Protein AF-A0A841WT62-F1 (afdb_monomer)

Secondary structure (DSSP, 8-state):
---HHHHHHTT-S-S---SSSHHHHTT---PPPTTHHHHHHHTT--

Solvent-accessible surface area (backbone atoms only — not comparable to full-atom values): 3255 Å² total; per-residue (Å²): 137,90,65,71,72,63,40,40,77,71,70,78,41,84,92,75,76,93,46,98,39,75,47,60,65,66,72,50,80,84,78,75,63,74,68,62,66,51,58,69,66,59,75,78,75,123

Nearest PDB structures (foldseek):
  5tlc-assembly1_C  TM=6.890E-01  e=8.376E-02  Bacillus subtilis
  5tlc-assembly1_A  TM=6.830E-01  e=1.392E-01  Bacillus subtilis

pLDDT: mean 70.53, std 8.85, range [55.09, 83.25]

Radius of gyration: 20.2 Å; Cα contacts (8 Å, |Δi|>4): 14; chains: 1; bounding box: 41×22×52 Å

Structure (mmCIF, N/CA/C/O backbone):
data_AF-A0A841WT62-F1
#
_entry.id   AF-A0A841WT62-F1
#
loop_
_atom_site.group_PDB
_atom_site.id
_atom_site.type_symbol
_atom_site.label_atom_id
_atom_site.label_alt_id
_atom_site.label_comp_id
_atom_site.label_asym_id
_atom_site.label_entity_id
_atom_site.label_seq_id
_atom_site.pdbx_PDB_ins_code
_atom_site.Cartn_x
_atom_site.Cartn_y
_atom_site.Cartn_z
_atom_site.occupancy
_atom_site.B_iso_or_equiv
_atom_site.auth_seq_id
_atom_site.auth_comp_id
_atom_site.auth_asym_id
_atom_site.auth_atom_id
_atom_site.pdbx_PDB_model_num
ATOM 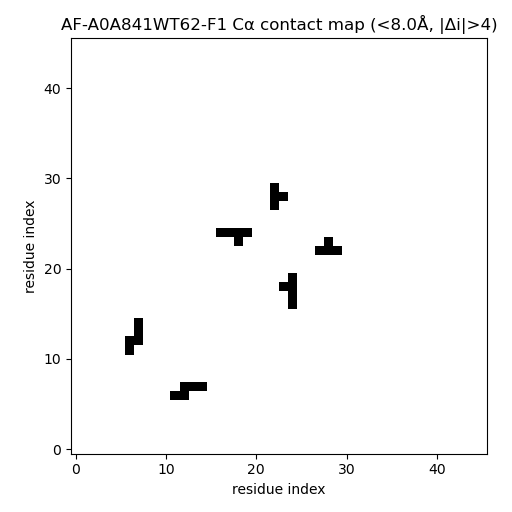1 N N . MET A 1 1 ? -6.264 14.026 16.054 1.00 59.88 1 MET A N 1
ATOM 2 C CA . MET A 1 1 ? -5.853 12.685 16.525 1.00 59.88 1 MET A CA 1
ATOM 3 C C . MET A 1 1 ? -7.124 11.891 16.807 1.00 59.88 1 MET A C 1
ATOM 5 O O . MET A 1 1 ? -8.026 12.485 17.380 1.00 59.88 1 MET A O 1
ATOM 9 N N . ILE A 1 2 ? -7.159 10.602 16.423 1.00 64.19 2 ILE A N 1
ATOM 10 C CA . ILE A 1 2 ? -8.266 9.605 16.502 1.00 64.19 2 ILE A CA 1
ATOM 11 C C . ILE A 1 2 ? -9.159 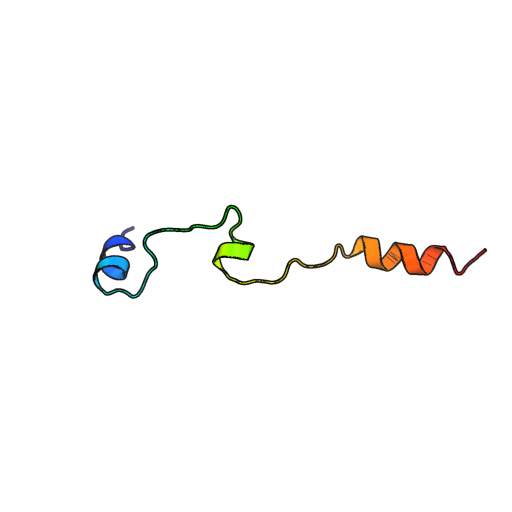9.598 15.223 1.00 64.19 2 ILE A C 1
ATOM 13 O O . ILE A 1 2 ? -9.517 10.670 14.749 1.00 64.19 2 ILE A O 1
ATOM 17 N N . GLN A 1 3 ? -9.398 8.469 14.510 1.00 60.84 3 GLN A N 1
ATOM 18 C CA . GLN A 1 3 ? -10.608 7.606 14.649 1.00 60.84 3 GLN A CA 1
ATOM 19 C C . GLN A 1 3 ? -10.621 6.314 13.760 1.00 60.84 3 GLN A C 1
ATOM 21 O O . GLN A 1 3 ? -11.683 5.853 13.349 1.00 60.84 3 GLN A O 1
ATOM 26 N N . ILE A 1 4 ? -9.487 5.670 13.446 1.00 65.81 4 ILE A N 1
ATOM 27 C CA . ILE A 1 4 ? -9.504 4.385 12.685 1.00 65.81 4 ILE A CA 1
ATOM 28 C C . ILE A 1 4 ? -10.372 3.278 13.350 1.00 65.81 4 ILE A C 1
ATOM 30 O O . ILE A 1 4 ? -11.103 2.595 12.628 1.00 65.81 4 ILE A O 1
ATOM 34 N N . PRO A 1 5 ? -10.393 3.119 14.694 1.00 72.06 5 PRO A N 1
ATOM 35 C CA . PRO A 1 5 ? -11.177 2.059 15.340 1.00 72.06 5 PRO A CA 1
ATOM 36 C C . PRO A 1 5 ? -12.695 2.184 15.142 1.00 72.06 5 PRO A C 1
ATOM 38 O O . PRO A 1 5 ? -13.399 1.178 15.075 1.00 72.06 5 PRO A O 1
ATOM 41 N N . GLU A 1 6 ? -13.219 3.408 15.036 1.00 76.62 6 GLU A N 1
ATOM 42 C CA . GLU A 1 6 ? -14.650 3.651 14.796 1.00 76.62 6 GLU A CA 1
ATOM 43 C C . GLU A 1 6 ? -15.074 3.237 13.381 1.00 76.62 6 GLU A C 1
ATOM 45 O O . GLU A 1 6 ? -16.159 2.686 13.196 1.00 76.62 6 GLU A O 1
ATOM 50 N N . LEU A 1 7 ? -14.202 3.436 12.389 1.00 74.94 7 LEU A N 1
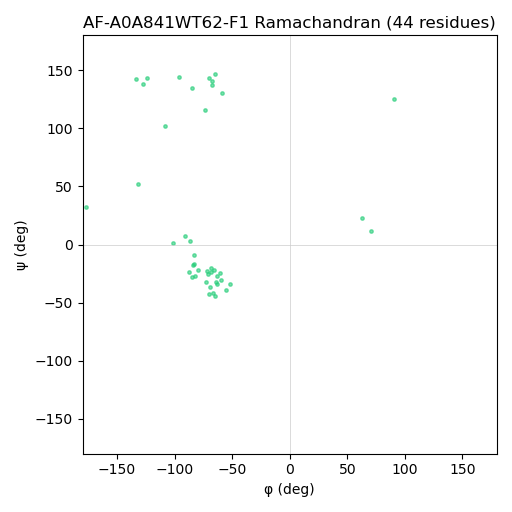ATOM 51 C CA . LEU A 1 7 ? -14.468 3.075 10.995 1.00 74.94 7 LEU A CA 1
ATOM 52 C C . LEU A 1 7 ? -14.430 1.556 10.763 1.00 74.94 7 LEU A C 1
ATOM 54 O O . LEU A 1 7 ? -15.199 1.043 9.949 1.00 74.94 7 LEU A O 1
ATOM 58 N N . GLN A 1 8 ? -13.595 0.830 11.514 1.00 70.69 8 GLN A N 1
ATOM 59 C CA . GLN A 1 8 ? -13.563 -0.637 11.489 1.00 70.69 8 GLN A CA 1
ATOM 60 C C . GLN A 1 8 ? -14.820 -1.252 12.123 1.00 70.69 8 GLN A C 1
ATOM 62 O O . GLN A 1 8 ? -15.407 -2.159 11.540 1.00 70.69 8 GLN A O 1
ATOM 67 N N . ARG A 1 9 ? -15.309 -0.722 13.259 1.00 72.75 9 ARG A N 1
ATOM 68 C CA . ARG A 1 9 ? -16.550 -1.219 13.902 1.00 72.75 9 ARG A CA 1
ATOM 69 C C . ARG A 1 9 ? -17.782 -1.107 13.011 1.00 72.75 9 ARG A C 1
ATOM 71 O O . ARG A 1 9 ? -18.700 -1.908 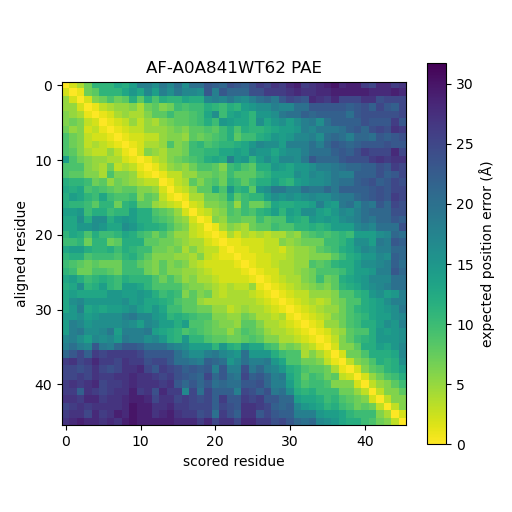13.131 1.00 72.75 9 ARG A O 1
ATOM 78 N N . ARG A 1 10 ? -17.808 -0.102 12.136 1.00 78.00 10 ARG A N 1
ATOM 79 C CA . ARG A 1 10 ? -18.909 0.137 11.196 1.00 78.00 10 ARG A CA 1
ATOM 80 C C . ARG A 1 10 ? -18.755 -0.647 9.883 1.00 78.00 10 ARG A C 1
ATOM 82 O O . ARG A 1 10 ? -19.569 -0.466 8.986 1.00 78.00 10 ARG A O 1
ATOM 89 N N . GLY A 1 11 ? -17.718 -1.480 9.749 1.00 69.06 11 GLY A N 1
ATOM 90 C CA . GLY A 1 11 ? -17.462 -2.286 8.551 1.00 69.06 11 GLY A CA 1
ATOM 91 C C . GLY A 1 11 ? -17.006 -1.488 7.323 1.00 69.06 11 GLY A C 1
ATOM 92 O O . GLY A 1 11 ? -16.970 -2.036 6.227 1.00 69.06 11 GLY A O 1
ATOM 93 N N . LEU A 1 12 ? -16.654 -0.203 7.479 1.00 69.75 12 LEU A N 1
ATOM 94 C CA . LEU A 1 12 ? -16.197 0.652 6.373 1.00 69.75 12 LEU A CA 1
ATOM 95 C C . LEU A 1 12 ? -14.708 0.482 6.058 1.00 69.75 12 LEU A C 1
ATOM 97 O O . LEU A 1 12 ? -14.255 0.904 4.997 1.00 69.75 12 LEU A O 1
ATOM 101 N N . PHE A 1 13 ? -13.942 -0.105 6.977 1.00 65.00 13 PHE A N 1
ATOM 102 C CA . PHE A 1 13 ? -12.503 -0.285 6.832 1.00 65.00 13 PHE A CA 1
ATOM 103 C C . PHE A 1 13 ? -12.094 -1.734 7.059 1.00 65.00 13 PHE A C 1
ATOM 105 O O . PHE A 1 13 ? -12.555 -2.385 7.995 1.00 65.00 13 PHE A O 1
ATOM 112 N N . ARG A 1 14 ? -11.185 -2.210 6.202 1.00 67.19 14 ARG A N 1
ATOM 113 C CA . ARG A 1 14 ? -10.578 -3.540 6.306 1.00 67.19 14 ARG A CA 1
ATOM 114 C C . ARG A 1 14 ? -9.687 -3.604 7.552 1.00 67.19 14 ARG A C 1
ATOM 116 O O . ARG A 1 14 ? -8.970 -2.650 7.860 1.00 67.19 14 ARG A O 1
ATOM 123 N N . THR A 1 15 ? -9.772 -4.710 8.281 1.00 66.62 15 THR A N 1
ATOM 124 C CA . THR A 1 15 ? -9.005 -4.979 9.508 1.00 66.62 15 THR A CA 1
ATOM 125 C C . THR A 1 15 ? -7.625 -5.558 9.227 1.00 66.62 15 THR A C 1
ATOM 127 O O . THR A 1 15 ? -6.710 -5.307 10.004 1.00 66.62 15 THR A O 1
ATOM 130 N N . GLU A 1 16 ? -7.453 -6.263 8.108 1.00 63.03 16 GLU A N 1
ATOM 131 C CA . GLU A 1 16 ? -6.190 -6.903 7.741 1.00 63.03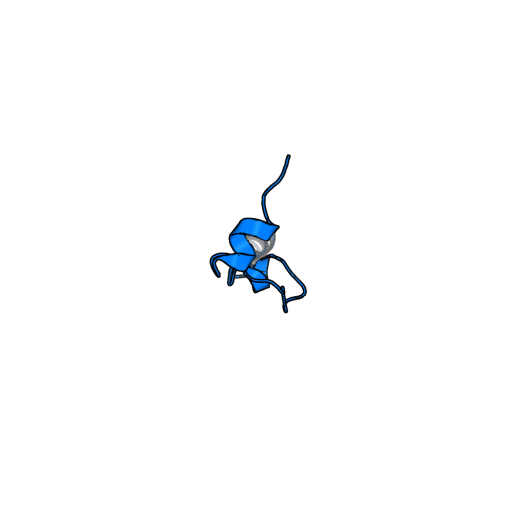 16 GLU A CA 1
ATOM 132 C C . GLU A 1 16 ? -5.832 -6.623 6.278 1.00 63.03 16 GLU A C 1
ATOM 134 O O . GLU A 1 16 ? -6.697 -6.541 5.401 1.00 63.03 16 GLU A O 1
ATOM 139 N N . TYR A 1 17 ? -4.536 -6.436 6.041 1.00 67.44 17 TYR A N 1
ATOM 140 C CA . TYR A 1 17 ? -3.938 -6.268 4.723 1.00 67.44 17 TYR A CA 1
ATOM 141 C C . TYR A 1 17 ? -3.163 -7.546 4.404 1.00 67.44 17 TYR A C 1
ATOM 143 O O . TYR A 1 17 ? -2.079 -7.757 4.940 1.00 67.44 17 TYR A O 1
ATOM 151 N N . GLU A 1 18 ? -3.731 -8.414 3.570 1.00 66.00 18 GLU A N 1
ATOM 152 C CA . GLU A 1 18 ? -3.127 -9.710 3.226 1.00 66.00 18 GLU A CA 1
ATOM 153 C C . GLU A 1 18 ? -1.898 -9.569 2.318 1.00 66.00 18 GLU A C 1
ATOM 155 O O . GLU A 1 18 ? -1.049 -10.458 2.275 1.00 66.00 18 GLU A O 1
ATOM 160 N N . ALA A 1 19 ? -1.783 -8.460 1.581 1.00 70.81 19 ALA A N 1
ATOM 161 C CA . ALA A 1 19 ? -0.749 -8.317 0.574 1.00 70.81 19 ALA A CA 1
ATOM 162 C C . ALA A 1 19 ? 0.491 -7.573 1.078 1.00 70.81 19 ALA A C 1
ATOM 164 O O . ALA A 1 19 ? 0.419 -6.595 1.830 1.00 70.81 19 ALA A O 1
ATOM 165 N N . SER A 1 20 ? 1.645 -8.021 0.581 1.00 78.69 20 SER A N 1
ATOM 166 C CA . SER A 1 20 ? 2.971 -7.525 0.965 1.00 78.69 20 SER A CA 1
ATOM 167 C C . SER A 1 20 ? 3.240 -6.089 0.514 1.00 78.69 20 SER A C 1
ATOM 169 O O . SER A 1 20 ? 4.113 -5.410 1.058 1.00 78.69 20 SER A O 1
ATOM 171 N N . THR A 1 21 ? 2.486 -5.603 -0.474 1.00 78.12 21 THR A N 1
ATOM 172 C CA . THR A 1 21 ? 2.626 -4.246 -0.989 1.00 78.12 21 THR A CA 1
ATOM 173 C C . THR A 1 21 ? 1.311 -3.477 -0.928 1.00 78.12 21 THR A C 1
ATOM 175 O O . TH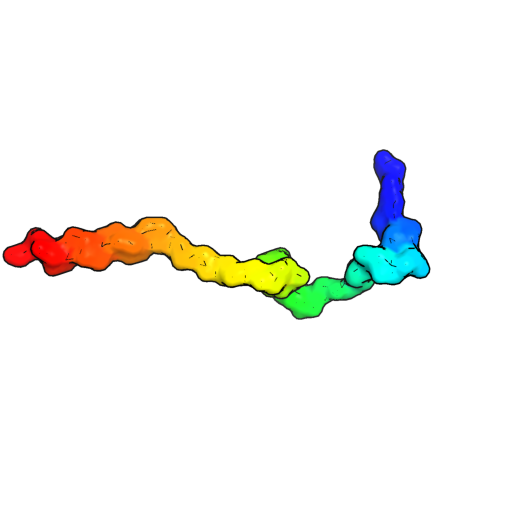R A 1 21 ? 0.233 -3.991 -1.223 1.00 78.12 21 THR A O 1
ATOM 178 N N . LEU A 1 22 ? 1.400 -2.177 -0.619 1.00 79.31 22 LEU A N 1
ATOM 179 C CA . LEU A 1 22 ? 0.262 -1.247 -0.664 1.00 79.31 22 LEU A CA 1
ATOM 180 C C . LEU A 1 22 ? -0.476 -1.305 -2.010 1.00 79.31 22 LEU A C 1
ATOM 182 O O . LEU A 1 22 ? -1.690 -1.161 -2.077 1.00 79.31 22 LEU A O 1
ATOM 186 N N . ARG A 1 23 ? 0.270 -1.533 -3.089 1.00 80.56 23 ARG A N 1
ATOM 187 C CA . ARG A 1 23 ? -0.264 -1.618 -4.443 1.00 80.56 23 ARG A CA 1
ATOM 188 C C . ARG A 1 23 ? -1.202 -2.817 -4.617 1.00 80.56 23 ARG A C 1
ATOM 190 O O . ARG A 1 23 ? -2.279 -2.647 -5.176 1.00 80.56 23 ARG A O 1
ATOM 197 N N . GLU A 1 24 ? -0.815 -3.983 -4.112 1.00 78.56 24 GLU A N 1
ATOM 198 C CA . GLU A 1 24 ? -1.645 -5.194 -4.135 1.00 78.56 24 GLU A CA 1
ATOM 199 C C . GLU A 1 24 ? -2.879 -5.037 -3.242 1.00 78.56 24 GLU A C 1
ATOM 201 O O . GLU A 1 24 ? -3.987 -5.343 -3.673 1.00 78.56 24 GLU A O 1
ATOM 206 N N . ASN A 1 25 ? -2.714 -4.447 -2.053 1.00 79.56 25 ASN A N 1
ATOM 207 C CA . ASN A 1 25 ? -3.829 -4.154 -1.146 1.00 79.56 25 ASN A CA 1
ATOM 208 C C . ASN A 1 25 ? -4.874 -3.200 -1.756 1.00 79.56 25 ASN A C 1
ATOM 210 O O . ASN A 1 25 ? -6.034 -3.210 -1.347 1.00 79.56 25 ASN A O 1
ATOM 214 N N . LEU A 1 26 ? -4.471 -2.382 -2.734 1.00 81.56 26 LEU A N 1
ATOM 215 C CA . LEU A 1 26 ? -5.332 -1.438 -3.449 1.00 81.56 26 LEU A CA 1
ATOM 216 C C . LEU A 1 26 ? -5.776 -1.937 -4.837 1.00 81.56 26 LEU A C 1
ATOM 218 O O . LEU A 1 26 ? -6.461 -1.201 -5.544 1.00 81.56 26 LEU A O 1
ATOM 222 N N . GLY A 1 27 ? -5.385 -3.148 -5.255 1.00 79.88 27 GLY A N 1
ATOM 223 C CA . GLY A 1 27 ? -5.705 -3.684 -6.586 1.00 79.88 27 GLY A CA 1
ATOM 224 C C . GLY A 1 27 ? -5.112 -2.874 -7.746 1.00 79.88 27 GLY A C 1
ATOM 225 O O . GLY A 1 27 ? -5.629 -2.899 -8.862 1.00 79.88 27 GLY A O 1
ATOM 226 N N . LEU A 1 28 ? -4.049 -2.112 -7.491 1.00 82.12 28 LEU A N 1
ATOM 227 C CA . LEU A 1 28 ? -3.461 -1.209 -8.472 1.00 82.12 28 LEU A CA 1
ATOM 228 C C . LEU A 1 28 ? -2.467 -1.967 -9.372 1.00 82.12 28 LEU A C 1
ATOM 230 O O . LEU A 1 28 ? -1.606 -2.691 -8.865 1.00 82.12 28 LEU A O 1
ATOM 234 N N . PRO A 1 29 ? -2.503 -1.774 -10.703 1.00 80.69 29 PRO A 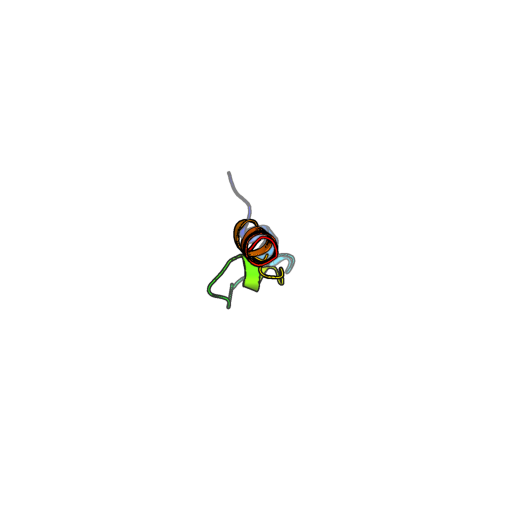N 1
ATOM 235 C CA . PRO A 1 29 ? -1.536 -2.398 -11.597 1.00 80.69 29 PRO A CA 1
ATOM 236 C C . PRO A 1 29 ? -0.119 -1.871 -11.329 1.00 80.69 29 PRO A C 1
ATOM 238 O O . PRO A 1 29 ? 0.085 -0.706 -10.966 1.00 80.69 29 PRO A O 1
ATOM 241 N N . ARG A 1 30 ? 0.894 -2.729 -11.508 1.00 81.88 30 ARG A N 1
ATOM 242 C CA . ARG A 1 30 ? 2.304 -2.329 -11.392 1.00 81.88 30 ARG A CA 1
ATOM 243 C C . ARG A 1 30 ? 2.695 -1.506 -12.624 1.00 81.88 30 ARG A C 1
ATOM 245 O O . ARG A 1 30 ? 2.683 -2.055 -13.724 1.00 81.88 30 ARG A O 1
ATOM 252 N N . PRO A 1 31 ? 3.040 -0.213 -12.475 1.00 81.94 31 PRO A N 1
ATOM 253 C CA . PRO A 1 31 ? 3.457 0.584 -13.616 1.00 81.94 31 PRO A CA 1
ATOM 254 C C . PRO A 1 31 ? 4.795 0.069 -14.144 1.00 81.94 31 PRO A C 1
ATOM 256 O O . PRO A 1 31 ? 5.693 -0.290 -13.376 1.00 81.94 31 PRO A O 1
ATOM 259 N N . VAL A 1 32 ? 4.918 0.049 -15.467 1.00 81.75 32 VAL A N 1
ATOM 260 C CA . VAL A 1 32 ? 6.178 -0.258 -16.144 1.00 81.75 32 VAL A CA 1
ATOM 261 C C . VAL A 1 32 ? 7.145 0.902 -15.912 1.00 8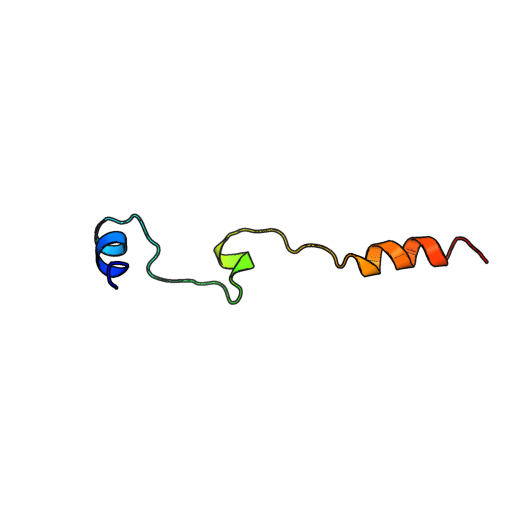1.75 32 VAL A C 1
ATOM 263 O O . VAL A 1 32 ? 6.732 2.063 -15.878 1.00 81.75 32 VAL A O 1
ATOM 266 N N . ASN A 1 33 ? 8.431 0.597 -15.744 1.00 83.25 33 ASN A N 1
ATOM 267 C CA . ASN A 1 33 ? 9.451 1.622 -15.577 1.00 83.25 33 ASN A CA 1
ATOM 268 C C . ASN A 1 33 ? 9.465 2.555 -16.810 1.00 83.25 33 ASN A C 1
ATOM 270 O O . ASN A 1 33 ? 9.495 2.114 -17.956 1.00 83.25 33 ASN A O 1
ATOM 274 N N . GLN A 1 34 ? 9.429 3.868 -16.596 1.00 78.31 34 GLN A N 1
ATOM 275 C CA . GLN A 1 34 ? 9.445 4.843 -17.690 1.00 78.31 34 GLN A CA 1
ATOM 276 C C . GLN A 1 34 ? 10.736 4.789 -18.522 1.00 78.31 34 GLN A C 1
ATOM 278 O O . GLN A 1 34 ? 10.710 5.075 -19.715 1.00 78.31 34 GLN A O 1
ATOM 283 N N . PHE A 1 35 ? 11.849 4.362 -17.920 1.00 79.06 35 PHE A N 1
ATOM 284 C CA . PHE A 1 35 ? 13.136 4.234 -18.600 1.00 79.06 35 PHE A CA 1
ATOM 285 C C . PHE A 1 35 ? 13.239 2.953 -19.436 1.00 79.06 35 PHE A C 1
ATOM 287 O O . PHE A 1 35 ? 13.995 2.928 -20.402 1.00 79.06 35 PHE A O 1
ATOM 294 N N . THR A 1 36 ? 12.436 1.917 -19.157 1.00 73.25 36 THR A N 1
ATOM 295 C CA . THR A 1 36 ? 12.395 0.730 -20.031 1.00 73.25 36 THR A CA 1
ATOM 296 C C . THR A 1 36 ? 11.710 1.025 -21.367 1.00 73.25 36 THR A C 1
ATOM 298 O O . THR A 1 36 ? 12.069 0.408 -22.358 1.00 73.25 36 THR A O 1
ATOM 301 N N . LYS A 1 37 ? 10.812 2.024 -21.449 1.00 62.38 37 LYS A N 1
ATOM 302 C CA . LYS A 1 37 ? 10.246 2.485 -22.738 1.00 62.38 37 LYS A CA 1
ATOM 303 C C . LYS A 1 37 ? 11.282 3.136 -23.663 1.00 62.38 37 LYS A C 1
ATOM 305 O O . LYS A 1 37 ? 11.056 3.223 -24.864 1.00 62.38 37 LYS A O 1
ATOM 310 N N . VAL A 1 38 ? 12.392 3.630 -23.111 1.00 61.69 38 VAL A N 1
ATOM 311 C CA . VAL A 1 38 ? 13.453 4.304 -23.879 1.00 61.69 38 VAL A CA 1
ATOM 312 C C . VAL A 1 38 ? 14.403 3.289 -24.524 1.00 61.69 38 VAL A C 1
ATOM 314 O O . VAL A 1 38 ? 14.945 3.569 -25.591 1.00 61.69 38 VAL A O 1
ATOM 317 N N 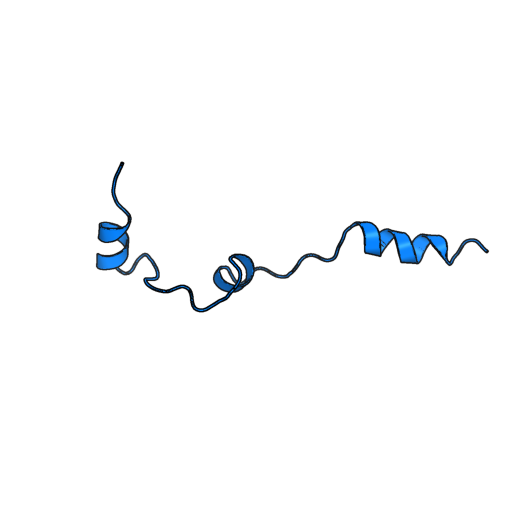. ALA A 1 39 ? 14.543 2.096 -23.936 1.00 59.28 39 ALA A N 1
ATOM 318 C CA . ALA A 1 39 ? 15.423 1.044 -24.444 1.00 59.28 39 ALA A CA 1
ATOM 319 C C . ALA A 1 39 ? 15.006 0.538 -25.840 1.00 59.28 39 ALA A C 1
ATOM 321 O O . ALA A 1 39 ? 15.875 0.294 -26.672 1.00 59.28 39 ALA A O 1
ATOM 322 N N . ASP A 1 40 ? 13.703 0.496 -26.144 1.00 57.66 40 ASP A N 1
ATOM 323 C CA . ASP A 1 40 ? 13.205 0.137 -27.485 1.00 57.66 40 ASP A CA 1
ATOM 324 C C . ASP A 1 40 ? 13.542 1.189 -28.554 1.00 57.66 40 ASP A C 1
ATOM 326 O O . ASP A 1 40 ? 13.630 0.875 -29.739 1.00 57.66 40 ASP A O 1
ATOM 330 N N . ARG A 1 41 ? 13.770 2.451 -28.164 1.00 58.47 41 ARG A N 1
ATOM 331 C CA . ARG A 1 41 ? 14.089 3.531 -29.112 1.00 58.47 41 ARG A CA 1
ATOM 332 C C . ARG A 1 41 ? 15.576 3.596 -29.471 1.00 58.47 41 ARG A C 1
ATOM 334 O O . ARG A 1 41 ? 15.918 4.217 -30.473 1.00 58.47 41 ARG A O 1
ATOM 341 N N . GLN A 1 42 ? 16.457 2.973 -28.686 1.00 58.88 42 GLN A N 1
ATOM 342 C CA . GLN A 1 42 ? 17.908 3.007 -28.916 1.00 58.88 42 GLN A CA 1
ATOM 343 C C . GLN A 1 42 ? 18.415 1.912 -29.866 1.00 58.88 42 GLN A C 1
ATOM 345 O O . GLN A 1 42 ? 19.432 2.121 -30.516 1.00 58.88 42 GLN A O 1
ATOM 350 N N . VAL A 1 43 ? 17.699 0.794 -30.019 1.00 58.62 43 VAL A N 1
ATOM 351 C CA . VAL A 1 43 ? 18.087 -0.299 -30.938 1.00 58.62 43 VAL A CA 1
ATOM 352 C C . VAL A 1 43 ? 17.677 -0.079 -32.400 1.00 58.62 43 VAL A C 1
ATOM 354 O O . VAL A 1 43 ? 18.126 -0.816 -33.267 1.00 58.62 43 VAL A O 1
ATOM 357 N N . ALA A 1 44 ? 16.874 0.946 -32.700 1.00 56.66 44 ALA A N 1
ATOM 358 C CA . ALA A 1 44 ? 16.456 1.277 -34.069 1.00 56.66 44 ALA A CA 1
ATOM 359 C C . ALA A 1 44 ? 17.393 2.270 -34.790 1.00 56.66 44 ALA A C 1
ATOM 361 O O . ALA A 1 44 ? 17.050 2.760 -35.863 1.00 56.66 44 ALA A O 1
ATOM 362 N N . ASN A 1 45 ? 18.538 2.608 -34.189 1.00 56.69 45 ASN A N 1
ATOM 363 C CA . ASN A 1 45 ? 19.469 3.617 -34.696 1.00 56.69 45 ASN A CA 1
ATOM 364 C C . ASN A 1 45 ? 20.917 3.080 -34.698 1.00 56.69 45 ASN A C 1
ATOM 366 O O . ASN A 1 45 ? 21.814 3.689 -34.118 1.00 56.69 45 ASN A O 1
ATOM 370 N N . VAL A 1 46 ? 21.120 1.907 -35.303 1.00 55.09 46 VAL A N 1
ATOM 371 C CA . VAL A 1 46 ? 22.422 1.333 -35.697 1.00 55.09 46 VAL A CA 1
ATOM 372 C C . VAL A 1 46 ? 22.234 0.694 -37.063 1.00 55.09 46 VAL A C 1
ATOM 374 O O . VAL A 1 46 ? 23.078 0.959 -37.943 1.00 55.09 46 VAL A O 1
#

Foldseek 3Di:
DDDPPVCVVVVNDDPDQPDPDPCVSVVHDDDDDPVVVVVVVVVVPD

Sequence (46 aa):
MIQIPELQRRGLFRTEYEASTLRENLGLPRPVNQFTKVADRQVANV

Mean predicted aligned error: 13.13 Å